Protein AF-A0A7W7KDY6-F1 (afdb_monomer)

Secondary structure (DSSP, 8-state):
---GGG-HHHHHHHHHHHHHHHHHT---HHHHHHHHHHHHSS-GGGTSS-HHHHHHHHHHHHHHHHHHHHHTT-------

Solvent-accessible surface area (backbone atoms only — not comparable to full-atom values): 4699 Å² total; per-residue (Å²): 130,86,63,78,78,76,52,62,77,38,48,58,54,43,24,54,51,42,21,52,31,56,75,68,71,66,75,46,76,66,55,42,52,52,48,44,24,65,54,61,72,38,45,54,94,77,69,60,45,49,77,65,56,44,49,55,46,49,53,50,4,50,53,51,38,50,51,57,30,53,78,68,72,44,86,82,79,80,86,127

pLDDT: mean 81.43, std 15.52, range [38.16, 95.06]

Organism: NCBI:txid1428314

Nearest PDB structures (foldseek):
  7nhn-assembly1_u  TM=3.703E-01  e=5.416E+00  Listeria monocytogenes EGD-e
  8y39-assembly1_t  TM=4.141E-01  e=7.853E+00  Staphylococcus aureus
  6o35-assembly1_B-2  TM=3.697E-01  e=8.355E+00  synthetic construct

Foldseek 3Di:
DPPPVVLVVLLVVLLCVLLVCVVVVNDDPVVLQVSQCVSQVHGVVVVSDHPVVSVVSNVSSVVVNQVVCVVVVHDDDDDD

Radius of gyration: 13.31 Å; Cα contacts (8 Å, |Δi|>4): 68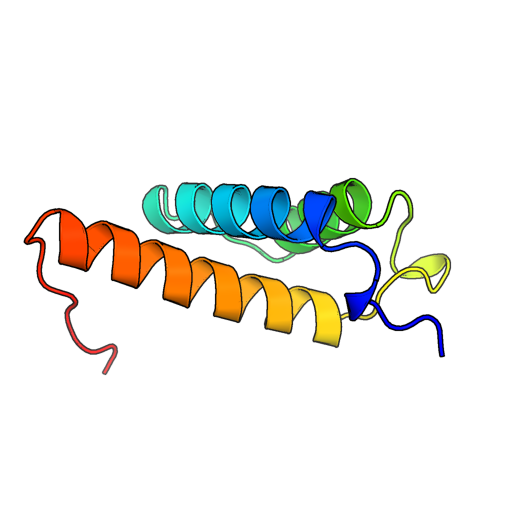; chains: 1; bounding box: 36×19×35 Å

Mean predicted aligned error: 7.47 Å

Structure (mmCIF, N/CA/C/O backbone):
data_AF-A0A7W7KDY6-F1
#
_entry.id   AF-A0A7W7KDY6-F1
#
loop_
_atom_site.group_PDB
_atom_site.id
_atom_site.type_symbol
_atom_site.label_atom_id
_atom_site.label_alt_id
_atom_site.label_comp_id
_atom_site.label_asym_id
_atom_site.label_entity_id
_atom_site.label_seq_id
_atom_site.pdbx_PDB_ins_code
_atom_site.Cartn_x
_atom_site.Cartn_y
_atom_site.Cartn_z
_atom_site.occupancy
_atom_site.B_iso_or_equiv
_atom_site.auth_seq_id
_atom_site.auth_comp_id
_atom_site.auth_asym_id
_atom_site.auth_atom_id
_atom_site.pdbx_PDB_model_num
ATOM 1 N N . MET A 1 1 ? 14.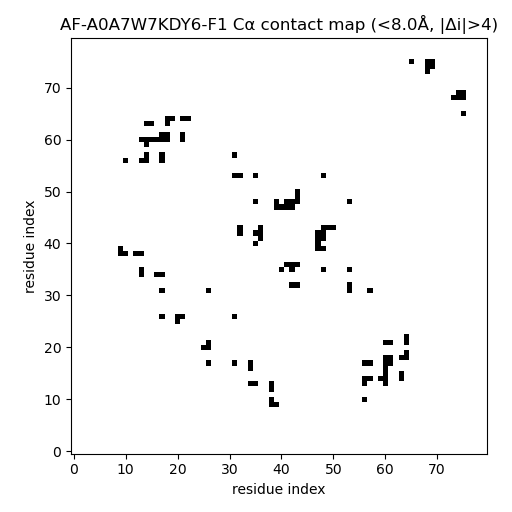351 12.699 -14.037 1.00 38.16 1 MET A N 1
ATOM 2 C CA . MET A 1 1 ? 13.262 12.429 -13.082 1.00 38.16 1 MET A CA 1
ATOM 3 C C . MET A 1 1 ? 12.055 12.072 -13.909 1.00 38.16 1 MET A C 1
ATOM 5 O O . MET A 1 1 ? 11.562 12.934 -14.620 1.00 38.16 1 MET A O 1
ATOM 9 N N . THR A 1 2 ? 11.663 10.803 -13.921 1.00 42.34 2 THR A N 1
ATOM 10 C CA . THR A 1 2 ? 10.331 10.443 -14.404 1.00 42.34 2 THR A CA 1
ATOM 11 C C . THR A 1 2 ? 9.384 10.958 -13.337 1.00 42.34 2 THR A C 1
ATOM 13 O O . THR A 1 2 ? 9.397 10.443 -12.224 1.00 42.34 2 THR A O 1
ATOM 16 N N . ASP A 1 3 ? 8.669 12.042 -13.626 1.00 50.56 3 ASP A N 1
ATOM 17 C CA . ASP A 1 3 ? 7.613 12.509 -12.739 1.00 50.56 3 ASP A CA 1
ATOM 18 C C . ASP A 1 3 ? 6.575 11.392 -12.641 1.00 50.56 3 ASP A C 1
ATOM 20 O O . ASP A 1 3 ? 5.853 11.108 -13.603 1.00 50.56 3 ASP A O 1
ATOM 24 N N . LEU A 1 4 ? 6.495 10.772 -11.461 1.00 52.81 4 LEU A N 1
ATOM 25 C CA . LEU A 1 4 ? 5.439 9.826 -11.089 1.00 52.81 4 LEU A CA 1
ATOM 26 C C . LEU A 1 4 ? 4.038 10.430 -11.361 1.00 52.81 4 LEU A C 1
ATOM 28 O O . LEU A 1 4 ? 3.068 9.714 -11.589 1.00 52.81 4 LEU A O 1
ATOM 32 N N . PHE A 1 5 ? 3.965 11.763 -11.445 1.00 53.59 5 PHE A N 1
ATOM 33 C CA . PHE A 1 5 ? 2.784 12.586 -11.692 1.00 53.59 5 PHE A CA 1
ATOM 34 C C . PHE A 1 5 ? 2.208 12.542 -13.119 1.00 53.59 5 PHE A C 1
ATOM 36 O O . PHE A 1 5 ? 1.129 13.087 -13.332 1.00 53.59 5 PHE A O 1
ATOM 43 N N . SER A 1 6 ? 2.864 11.909 -14.102 1.00 49.72 6 SER A N 1
ATOM 44 C CA . SER A 1 6 ? 2.294 11.798 -15.463 1.00 49.72 6 SER A CA 1
ATOM 45 C C . SER A 1 6 ? 1.392 10.571 -15.673 1.00 49.72 6 SER A C 1
ATOM 47 O O . SER A 1 6 ? 0.670 10.515 -16.666 1.00 49.72 6 SER A O 1
ATOM 49 N N . SER A 1 7 ? 1.378 9.602 -14.747 1.00 49.41 7 SER A N 1
ATOM 50 C CA . SER A 1 7 ? 0.565 8.374 -14.856 1.00 49.41 7 SER A CA 1
ATOM 51 C C . SER A 1 7 ? -0.708 8.447 -13.999 1.00 49.41 7 SER A C 1
ATOM 53 O O . SER A 1 7 ? -0.968 7.595 -13.154 1.00 49.41 7 SER A O 1
ATOM 55 N N . PHE A 1 8 ? -1.508 9.499 -14.183 1.00 50.91 8 PHE A N 1
ATOM 56 C CA . PHE A 1 8 ? -2.660 9.796 -13.315 1.00 50.91 8 PHE A CA 1
ATOM 57 C C . PHE A 1 8 ? -3.737 8.689 -13.308 1.00 50.91 8 PHE A C 1
ATOM 59 O O . PHE A 1 8 ? -4.391 8.471 -12.298 1.00 50.91 8 PHE A O 1
ATOM 66 N N . ALA A 1 9 ? -3.870 7.915 -14.392 1.00 50.75 9 ALA A N 1
ATOM 67 C CA . ALA A 1 9 ? -4.882 6.857 -14.488 1.00 50.75 9 ALA A CA 1
ATOM 68 C C . ALA A 1 9 ? -4.593 5.623 -13.606 1.00 50.75 9 ALA A C 1
ATOM 70 O O . ALA A 1 9 ? -5.520 4.937 -13.180 1.00 50.75 9 ALA A O 1
ATOM 71 N N . ALA A 1 10 ? -3.318 5.318 -13.338 1.00 55.75 10 ALA A N 1
ATOM 72 C CA . ALA A 1 10 ? -2.943 4.173 -12.506 1.00 55.75 10 ALA A CA 1
ATOM 73 C C . ALA A 1 10 ? -2.947 4.521 -11.007 1.00 55.75 10 ALA A C 1
ATOM 75 O O . ALA A 1 10 ? -3.165 3.643 -10.174 1.00 55.75 10 ALA A O 1
ATOM 76 N N . VAL A 1 11 ? -2.742 5.799 -10.674 1.00 57.66 11 VAL A N 1
ATOM 77 C CA . VAL A 1 11 ? -2.702 6.303 -9.295 1.00 57.66 11 VAL A CA 1
ATOM 78 C C . VAL A 1 11 ? -4.093 6.294 -8.659 1.00 57.66 11 VAL A C 1
ATOM 80 O O . VAL A 1 11 ? -4.212 5.762 -7.561 1.00 57.66 11 VAL A O 1
ATOM 83 N N . ASP A 1 12 ? -5.142 6.726 -9.374 1.00 64.31 12 ASP A N 1
ATOM 84 C CA . ASP A 1 12 ? -6.531 6.625 -8.882 1.00 64.31 12 ASP A CA 1
ATOM 85 C C . ASP A 1 12 ? -6.892 5.166 -8.534 1.00 64.31 12 ASP A C 1
ATOM 87 O O . ASP A 1 12 ? -7.465 4.879 -7.488 1.00 64.31 12 ASP A O 1
ATOM 91 N N . THR A 1 13 ? -6.444 4.208 -9.358 1.00 78.75 13 THR A N 1
ATOM 92 C CA . THR A 1 13 ? -6.655 2.774 -9.085 1.00 78.75 13 THR A CA 1
ATOM 93 C C . THR A 1 13 ? -5.844 2.297 -7.872 1.00 78.75 13 THR A C 1
ATOM 95 O O . THR A 1 13 ? -6.307 1.452 -7.109 1.00 78.75 13 THR A O 1
ATOM 98 N N . GLY A 1 14 ? -4.624 2.810 -7.687 1.00 87.62 14 GLY A N 1
ATOM 99 C CA . GLY A 1 14 ? -3.777 2.484 -6.540 1.00 87.62 14 GLY A CA 1
ATOM 100 C C . GLY A 1 14 ? -4.346 3.008 -5.222 1.00 87.62 14 GLY A C 1
ATOM 101 O O . GLY A 1 14 ? -4.366 2.274 -4.238 1.00 87.62 14 GLY A O 1
ATOM 102 N N . GLU A 1 15 ? -4.847 4.241 -5.207 1.00 91.12 15 GLU A N 1
ATOM 103 C CA . GLU A 1 15 ? -5.490 4.850 -4.038 1.00 91.12 15 GLU A CA 1
ATOM 104 C C . GLU A 1 15 ? -6.744 4.091 -3.621 1.00 91.12 15 GLU A C 1
ATOM 106 O O . GLU A 1 15 ? -6.881 3.757 -2.445 1.00 91.12 15 GLU A O 1
ATOM 111 N N . ASP A 1 16 ? -7.609 3.750 -4.580 1.00 90.19 16 ASP A N 1
ATOM 112 C CA . ASP A 1 16 ? -8.812 2.954 -4.336 1.00 90.19 16 ASP A CA 1
ATOM 113 C C . ASP A 1 16 ? -8.462 1.581 -3.738 1.00 90.19 16 ASP A C 1
ATOM 115 O O . ASP A 1 16 ? -9.099 1.120 -2.785 1.00 90.19 16 ASP A O 1
ATOM 119 N N . MET A 1 17 ? -7.418 0.929 -4.269 1.00 92.38 17 MET A N 1
ATOM 120 C CA . MET A 1 17 ? -6.920 -0.344 -3.744 1.00 92.38 17 MET A CA 1
ATOM 121 C C . MET A 1 17 ? -6.425 -0.200 -2.303 1.00 92.38 17 MET A C 1
ATOM 123 O O . MET A 1 17 ? -6.816 -0.987 -1.444 1.00 92.38 17 MET A O 1
ATOM 127 N N . ILE A 1 18 ? -5.604 0.810 -2.010 1.00 94.56 18 ILE A N 1
ATOM 128 C CA . ILE A 1 18 ? -5.122 1.042 -0.646 1.00 94.56 18 ILE A CA 1
ATOM 129 C C . ILE A 1 18 ? -6.277 1.388 0.295 1.00 94.56 18 ILE A C 1
ATOM 131 O O . ILE A 1 18 ? -6.344 0.835 1.388 1.00 94.56 18 ILE A O 1
ATOM 135 N N . ALA A 1 19 ? -7.218 2.238 -0.113 1.00 93.12 19 ALA A N 1
ATOM 136 C CA . ALA A 1 19 ? -8.372 2.602 0.702 1.00 93.12 19 ALA A CA 1
ATOM 137 C C . ALA A 1 19 ? -9.235 1.379 1.065 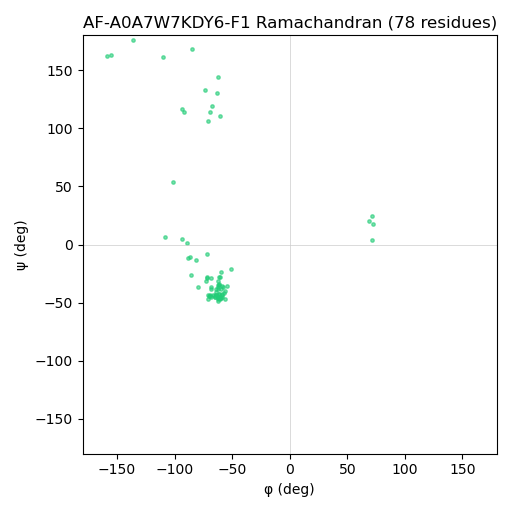1.00 93.12 19 ALA A C 1
ATOM 139 O O . ALA A 1 19 ? -9.719 1.271 2.198 1.00 93.12 19 ALA A O 1
ATOM 140 N N . ALA A 1 20 ? -9.406 0.436 0.132 1.00 92.06 20 ALA A N 1
ATOM 141 C CA . ALA A 1 20 ? -10.107 -0.821 0.380 1.00 92.06 20 ALA A CA 1
ATOM 142 C C . ALA A 1 20 ? -9.371 -1.706 1.401 1.00 92.06 20 ALA A C 1
ATOM 144 O O . ALA A 1 20 ? -9.992 -2.239 2.321 1.00 92.06 20 ALA A O 1
ATOM 145 N N . GLU A 1 21 ? -8.050 -1.816 1.286 1.00 95.06 21 GLU A N 1
ATOM 146 C CA . GLU A 1 21 ? -7.222 -2.625 2.188 1.00 95.06 21 GLU A CA 1
ATOM 147 C C . GLU A 1 21 ? -7.080 -1.975 3.579 1.00 95.06 21 GLU A C 1
ATOM 149 O O . GLU A 1 21 ? -7.058 -2.669 4.596 1.00 95.06 21 GLU A O 1
ATOM 154 N N . ILE A 1 22 ? -7.095 -0.637 3.666 1.00 93.88 22 ILE A N 1
ATOM 155 C CA . ILE A 1 22 ? -7.226 0.098 4.938 1.00 93.88 22 ILE A CA 1
ATOM 156 C C . ILE A 1 22 ? -8.552 -0.264 5.607 1.00 93.88 22 ILE A C 1
ATOM 158 O O . ILE A 1 22 ? -8.577 -0.586 6.795 1.00 93.88 22 ILE A O 1
ATOM 162 N N . ALA A 1 23 ? -9.656 -0.254 4.853 1.00 91.31 23 ALA A N 1
ATOM 163 C CA . ALA A 1 23 ? -10.967 -0.621 5.381 1.00 91.31 23 ALA A CA 1
ATOM 164 C C . ALA A 1 23 ? -11.023 -2.081 5.867 1.00 91.31 23 ALA A C 1
ATOM 166 O O . ALA A 1 23 ? -11.748 -2.378 6.818 1.00 91.31 23 ALA A O 1
ATOM 167 N N . ALA A 1 24 ? -10.259 -2.974 5.231 1.00 92.94 24 ALA A N 1
ATOM 168 C CA . ALA A 1 24 ? -10.126 -4.376 5.616 1.00 92.94 24 ALA A CA 1
ATOM 169 C C . ALA A 1 24 ? -9.128 -4.612 6.769 1.00 92.94 24 ALA A C 1
ATOM 171 O O . ALA A 1 24 ? -9.140 -5.688 7.367 1.00 92.94 24 ALA A O 1
ATOM 172 N N . GLY A 1 25 ? -8.294 -3.623 7.115 1.00 93.06 25 GLY A N 1
ATOM 173 C CA . GLY A 1 25 ? -7.263 -3.744 8.151 1.00 93.06 25 GLY A CA 1
ATOM 174 C C . GLY A 1 25 ? -6.079 -4.626 7.741 1.00 93.06 25 GLY A C 1
ATOM 175 O O . GLY A 1 25 ? -5.413 -5.198 8.602 1.00 93.06 25 GLY A O 1
ATOM 176 N N . THR A 1 26 ? -5.832 -4.763 6.439 1.00 93.75 26 THR A N 1
ATOM 177 C CA . THR A 1 26 ? -4.875 -5.712 5.840 1.00 93.75 26 THR A CA 1
ATOM 178 C C . THR A 1 26 ? -3.627 -5.040 5.269 1.00 93.75 26 THR A C 1
ATOM 180 O O . THR A 1 26 ? -2.792 -5.706 4.660 1.00 93.75 26 THR A O 1
ATOM 183 N N . VAL A 1 27 ? -3.463 -3.728 5.472 1.00 94.00 27 VAL A N 1
ATOM 184 C CA . VAL A 1 27 ? -2.303 -2.994 4.956 1.00 94.00 27 VAL A CA 1
ATOM 185 C C . VAL A 1 27 ? -1.020 -3.429 5.649 1.00 94.00 27 VAL A C 1
ATOM 187 O O . VAL A 1 27 ? -0.833 -3.226 6.848 1.00 94.00 27 VAL A O 1
ATOM 190 N N . ASP A 1 28 ? -0.090 -3.947 4.854 1.00 95.06 28 ASP A N 1
ATOM 191 C CA . ASP A 1 28 ? 1.280 -4.204 5.263 1.00 95.06 28 ASP A CA 1
ATOM 192 C C . ASP A 1 28 ? 2.286 -3.761 4.186 1.00 95.06 28 ASP A C 1
ATOM 194 O O . ASP A 1 28 ? 1.942 -3.309 3.088 1.00 95.06 28 ASP A O 1
ATOM 198 N N . ARG A 1 29 ? 3.578 -3.883 4.507 1.00 93.56 29 ARG A N 1
ATOM 199 C CA . ARG A 1 29 ? 4.664 -3.489 3.601 1.00 93.56 29 ARG A CA 1
ATOM 200 C C . ARG A 1 29 ? 4.667 -4.287 2.294 1.00 93.56 29 ARG A C 1
ATOM 202 O O . ARG A 1 29 ? 5.077 -3.750 1.266 1.00 93.56 29 ARG A O 1
ATOM 209 N N . LYS A 1 30 ? 4.272 -5.559 2.332 1.00 94.81 30 LYS A N 1
ATOM 210 C CA . LYS A 1 30 ? 4.291 -6.438 1.162 1.00 94.81 30 LYS A CA 1
ATOM 211 C C . LYS A 1 30 ? 3.198 -6.017 0.185 1.00 94.81 30 LYS A C 1
ATOM 213 O O . LYS A 1 30 ? 3.500 -5.821 -0.989 1.00 94.81 30 LYS A O 1
ATOM 218 N N . LEU A 1 31 ? 1.989 -5.783 0.686 1.00 95.00 31 LEU A N 1
ATOM 219 C CA . LEU A 1 31 ? 0.874 -5.256 -0.089 1.00 95.00 31 LEU A CA 1
ATOM 220 C C . LEU A 1 31 ? 1.239 -3.919 -0.751 1.00 95.00 31 LEU A C 1
ATOM 222 O O . LEU A 1 31 ? 1.030 -3.759 -1.950 1.00 95.00 31 LEU A O 1
ATOM 226 N N . LEU A 1 32 ? 1.843 -2.981 -0.011 1.00 93.56 32 LEU A N 1
ATOM 227 C CA . LEU A 1 32 ? 2.257 -1.687 -0.574 1.00 93.56 32 LEU A CA 1
ATOM 228 C C . LEU A 1 32 ? 3.210 -1.848 -1.767 1.00 93.56 32 LEU A C 1
ATOM 230 O O . LEU A 1 32 ? 3.052 -1.178 -2.786 1.00 93.56 32 LEU A O 1
ATOM 234 N N . ASN A 1 33 ? 4.168 -2.771 -1.673 1.00 92.56 33 ASN A N 1
ATOM 235 C CA . ASN A 1 33 ? 5.089 -3.063 -2.772 1.00 92.56 33 ASN A CA 1
ATOM 236 C C . ASN A 1 33 ? 4.386 -3.723 -3.965 1.00 92.56 33 ASN A C 1
ATOM 238 O O . ASN A 1 33 ? 4.727 -3.434 -5.113 1.00 92.56 33 ASN A O 1
ATOM 242 N N . GLU A 1 34 ? 3.427 -4.614 -3.710 1.00 93.06 34 GLU A N 1
ATOM 243 C CA . GLU A 1 34 ? 2.635 -5.272 -4.752 1.00 93.06 34 GLU A CA 1
ATOM 244 C C . GLU A 1 34 ? 1.769 -4.262 -5.511 1.00 93.06 34 GLU A C 1
ATOM 246 O O . GLU A 1 34 ? 1.775 -4.253 -6.744 1.00 93.06 34 GLU A O 1
ATOM 251 N N . VAL A 1 35 ? 1.092 -3.362 -4.792 1.00 92.69 35 VAL A N 1
ATOM 252 C CA . VAL A 1 35 ? 0.292 -2.287 -5.390 1.00 92.69 35 VAL A CA 1
ATOM 253 C C . VAL A 1 35 ? 1.184 -1.350 -6.202 1.00 92.69 35 VAL A C 1
ATOM 255 O O . VAL A 1 35 ? 0.883 -1.101 -7.367 1.00 92.69 35 VAL A O 1
ATOM 258 N N . MET A 1 36 ? 2.323 -0.909 -5.661 1.00 91.19 36 MET A N 1
ATOM 259 C CA . MET A 1 36 ? 3.260 -0.057 -6.405 1.00 91.19 36 MET A CA 1
ATOM 260 C C . MET A 1 36 ? 3.817 -0.742 -7.649 1.00 91.19 36 MET A C 1
ATOM 262 O O . MET A 1 36 ? 3.853 -0.146 -8.721 1.00 91.19 36 MET A O 1
ATOM 266 N N . THR A 1 37 ? 4.188 -2.018 -7.552 1.00 91.00 37 THR A N 1
ATOM 267 C CA . THR A 1 37 ? 4.671 -2.781 -8.711 1.00 91.00 37 THR A CA 1
ATOM 268 C C . THR A 1 37 ? 3.592 -2.909 -9.782 1.00 91.00 37 THR A C 1
ATOM 270 O O . THR A 1 37 ? 3.890 -2.826 -10.972 1.00 91.00 37 THR A O 1
ATOM 273 N N . ARG A 1 38 ? 2.328 -3.064 -9.376 1.00 89.75 38 ARG A N 1
ATOM 274 C CA . ARG A 1 38 ? 1.185 -3.115 -10.290 1.00 89.75 38 ARG A CA 1
ATOM 275 C C . ARG A 1 38 ? 0.908 -1.765 -10.955 1.00 89.75 38 ARG A C 1
ATOM 277 O O . ARG A 1 38 ? 0.658 -1.740 -12.155 1.00 89.75 38 ARG A O 1
ATOM 284 N N . VAL A 1 39 ? 0.959 -0.669 -10.199 1.00 88.00 39 VAL A N 1
ATOM 285 C CA . VAL A 1 39 ? 0.700 0.701 -10.681 1.00 88.00 39 VAL A CA 1
ATOM 286 C C . VAL A 1 39 ? 1.825 1.189 -11.597 1.00 88.00 39 VAL A C 1
ATOM 288 O O . VAL A 1 39 ? 1.563 1.746 -12.661 1.00 88.00 39 VAL A O 1
ATOM 291 N N . CYS A 1 40 ? 3.079 0.946 -11.216 1.00 84.19 40 CYS A N 1
ATOM 292 C CA . CYS A 1 40 ? 4.263 1.380 -11.957 1.00 84.19 40 CYS A CA 1
ATOM 293 C C . CYS A 1 40 ? 4.700 0.385 -13.047 1.00 84.19 40 CYS A C 1
ATOM 295 O O . CYS A 1 40 ? 5.573 0.705 -13.851 1.00 84.19 40 CYS A O 1
ATOM 297 N N . GLY A 1 41 ? 4.134 -0.827 -13.069 1.00 85.44 41 GLY A N 1
ATOM 298 C CA . GLY A 1 41 ? 4.462 -1.891 -14.027 1.00 85.44 41 GLY A CA 1
ATOM 299 C C . GLY A 1 41 ? 5.833 -2.551 -13.821 1.00 85.44 41 GLY A C 1
ATOM 300 O O . GLY A 1 41 ? 6.234 -3.389 -14.626 1.00 85.44 41 GLY A O 1
ATOM 301 N N . ALA A 1 42 ? 6.561 -2.173 -12.770 1.00 84.75 42 ALA A N 1
ATOM 302 C CA . ALA A 1 42 ? 7.907 -2.638 -12.457 1.00 84.75 42 ALA A CA 1
ATOM 303 C C . ALA A 1 42 ? 8.218 -2.425 -10.965 1.00 84.75 42 ALA A C 1
ATOM 305 O O . ALA A 1 42 ? 7.523 -1.675 -10.279 1.00 84.75 42 ALA A O 1
ATOM 306 N N . SER A 1 43 ? 9.237 -3.107 -10.440 1.00 86.25 43 SER A N 1
ATOM 307 C CA . SER A 1 43 ? 9.570 -3.078 -9.010 1.00 86.25 43 SER A CA 1
ATOM 308 C C . SER A 1 43 ? 10.466 -1.894 -8.626 1.00 86.25 43 SER A C 1
ATOM 310 O O . SER A 1 43 ? 11.110 -1.260 -9.464 1.00 86.25 43 SER A O 1
ATOM 312 N N . ASP A 1 44 ? 10.607 -1.659 -7.326 1.00 84.50 44 ASP A N 1
ATOM 313 C CA . ASP A 1 44 ? 11.585 -0.721 -6.768 1.00 84.50 44 ASP A CA 1
ATOM 314 C C . ASP A 1 44 ? 13.028 -1.089 -7.141 1.00 84.50 44 ASP A C 1
ATOM 316 O O . ASP A 1 44 ? 13.834 -0.216 -7.453 1.00 84.50 44 ASP A O 1
ATOM 320 N N . ALA A 1 45 ? 13.342 -2.387 -7.211 1.00 89.12 45 ALA A N 1
ATOM 321 C CA . ALA A 1 45 ? 14.665 -2.876 -7.605 1.00 89.12 45 ALA A CA 1
ATOM 322 C C . ALA A 1 45 ? 15.102 -2.441 -9.020 1.00 89.12 45 ALA A C 1
ATOM 324 O O . ALA A 1 45 ? 16.298 -2.376 -9.299 1.00 89.12 45 ALA A O 1
ATOM 325 N N . THR A 1 46 ? 14.157 -2.122 -9.914 1.00 87.81 46 THR A N 1
ATOM 326 C CA . THR A 1 46 ? 14.452 -1.596 -11.259 1.00 87.81 46 THR A CA 1
ATOM 327 C C . THR A 1 46 ? 14.450 -0.066 -11.302 1.00 87.81 46 THR A C 1
ATOM 329 O O . THR A 1 46 ? 14.566 0.514 -12.379 1.00 87.81 46 THR A O 1
ATOM 332 N N . GLY A 1 47 ? 14.286 0.597 -10.152 1.00 86.38 47 GLY A N 1
ATOM 333 C CA . GLY A 1 47 ? 14.190 2.051 -10.032 1.00 86.38 47 GLY A CA 1
ATOM 334 C C . GLY A 1 47 ? 12.876 2.635 -10.551 1.00 86.38 47 GLY A C 1
ATOM 335 O O . GLY A 1 47 ? 12.823 3.829 -10.832 1.00 86.38 47 GLY A O 1
ATOM 336 N N . ALA A 1 48 ? 11.832 1.811 -10.714 1.00 83.69 48 ALA A N 1
ATOM 337 C CA . ALA A 1 48 ? 10.539 2.266 -11.233 1.00 83.69 48 ALA A CA 1
ATOM 338 C C . ALA A 1 48 ? 9.763 3.123 -10.222 1.00 83.69 48 ALA A C 1
ATOM 340 O O . ALA A 1 48 ? 8.974 3.977 -10.614 1.00 83.69 48 ALA A O 1
ATOM 341 N N . TRP A 1 49 ? 10.006 2.889 -8.935 1.00 88.94 49 TRP A N 1
ATOM 342 C CA . TRP A 1 49 ? 9.492 3.656 -7.808 1.00 88.94 49 TRP A CA 1
ATOM 343 C C . TRP A 1 49 ? 10.433 3.488 -6.613 1.00 88.94 49 TRP A C 1
ATOM 345 O O . TRP A 1 49 ? 11.275 2.590 -6.574 1.00 88.94 49 TRP A O 1
ATOM 355 N N . THR A 1 50 ? 10.307 4.370 -5.636 1.00 89.81 50 THR A N 1
ATOM 356 C CA . THR A 1 50 ? 11.082 4.372 -4.400 1.00 89.81 50 THR A CA 1
ATOM 357 C C . THR A 1 50 ? 10.210 3.990 -3.212 1.00 89.81 50 THR A C 1
ATOM 359 O O . THR A 1 50 ? 8.989 4.128 -3.230 1.00 89.81 50 THR A O 1
ATOM 362 N N . GLN A 1 51 ? 10.831 3.575 -2.106 1.00 89.00 51 GLN A N 1
ATOM 363 C CA . GLN A 1 51 ? 10.089 3.348 -0.865 1.00 89.00 51 GLN A CA 1
ATOM 364 C C . GLN A 1 51 ? 9.272 4.580 -0.441 1.00 89.00 51 GLN A C 1
ATOM 366 O O . GLN A 1 51 ? 8.166 4.415 0.065 1.00 89.00 51 GLN A O 1
ATOM 371 N N . ARG A 1 52 ? 9.775 5.797 -0.672 1.00 91.88 52 ARG A N 1
ATOM 372 C CA . ARG A 1 52 ? 9.033 7.026 -0.378 1.00 91.88 52 ARG A CA 1
ATOM 373 C C . ARG A 1 52 ? 7.727 7.092 -1.171 1.00 91.88 52 ARG A 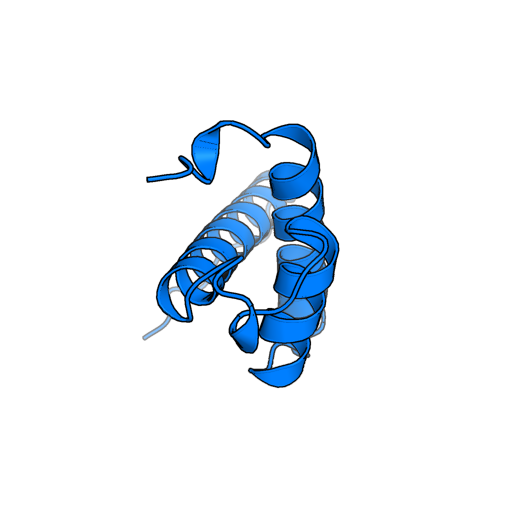C 1
ATOM 375 O O . ARG A 1 52 ? 6.684 7.301 -0.566 1.00 91.88 52 ARG A O 1
ATOM 382 N N . ASP A 1 53 ? 7.773 6.799 -2.466 1.00 89.50 53 ASP A N 1
ATOM 383 C CA . ASP A 1 53 ? 6.596 6.807 -3.346 1.00 89.50 53 ASP A CA 1
ATOM 384 C C . ASP A 1 53 ? 5.511 5.839 -2.840 1.00 89.50 53 ASP A C 1
ATOM 386 O O . ASP A 1 53 ? 4.321 6.139 -2.879 1.00 89.50 53 ASP A O 1
ATOM 390 N N . SER A 1 54 ? 5.919 4.691 -2.283 1.00 89.88 54 SER A N 1
ATOM 391 C CA . SER A 1 54 ? 4.978 3.730 -1.691 1.00 89.88 54 SER A CA 1
ATOM 392 C C . SER A 1 54 ? 4.295 4.231 -0.411 1.00 89.88 54 SER A C 1
ATOM 394 O O . SER A 1 54 ? 3.170 3.828 -0.127 1.00 89.88 54 SER A O 1
ATOM 396 N N . PHE A 1 55 ? 4.948 5.111 0.356 1.00 92.06 55 PHE A N 1
ATOM 397 C CA . PHE A 1 55 ? 4.332 5.770 1.511 1.00 92.06 55 PHE A CA 1
ATOM 398 C C . PHE A 1 55 ? 3.440 6.939 1.086 1.00 92.06 55 PHE A C 1
ATOM 400 O O . PHE A 1 55 ? 2.371 7.109 1.658 1.00 92.06 55 PHE A O 1
ATOM 407 N N . GLU A 1 56 ? 3.815 7.684 0.047 1.00 91.88 56 GLU A N 1
ATOM 408 C CA . GLU A 1 56 ? 2.959 8.739 -0.511 1.00 91.88 56 GLU A CA 1
ATOM 409 C C . GLU A 1 56 ? 1.646 8.150 -1.064 1.00 91.88 56 GLU A C 1
ATOM 411 O O . GLU A 1 56 ? 0.571 8.710 -0.847 1.00 91.88 56 GLU A O 1
ATOM 416 N N . LEU A 1 57 ? 1.689 6.966 -1.692 1.00 90.44 57 LEU A N 1
ATOM 417 C CA . LEU A 1 57 ? 0.471 6.245 -2.084 1.00 90.44 57 LEU A CA 1
ATOM 418 C C . LEU A 1 57 ? -0.370 5.807 -0.871 1.00 90.44 57 LEU A C 1
ATOM 420 O O . LEU A 1 57 ? -1.599 5.871 -0.922 1.00 90.44 57 LEU A O 1
ATOM 424 N N . LEU A 1 58 ? 0.273 5.377 0.222 1.00 94.25 58 LEU A N 1
ATOM 425 C CA . LEU A 1 58 ? -0.421 5.028 1.465 1.00 94.25 58 LEU A CA 1
ATOM 426 C C . LEU A 1 58 ? -1.174 6.231 2.049 1.00 94.25 58 LEU A C 1
ATOM 428 O O . LEU A 1 58 ? -2.337 6.097 2.427 1.00 94.25 58 LEU A O 1
ATOM 432 N N . GLU A 1 59 ? -0.524 7.392 2.110 1.00 93.12 59 GLU A N 1
ATOM 433 C CA . GLU A 1 59 ? -1.121 8.635 2.611 1.00 93.12 59 GLU A CA 1
ATOM 434 C C . GLU A 1 59 ? -2.347 9.034 1.781 1.00 93.12 59 GLU A C 1
ATOM 436 O O . GLU A 1 59 ? -3.415 9.284 2.340 1.00 93.12 59 GLU A O 1
ATOM 441 N N . ARG A 1 60 ? -2.242 8.984 0.449 1.00 90.88 60 ARG A N 1
ATOM 442 C CA . ARG A 1 60 ? -3.365 9.288 -0.454 1.00 90.88 60 ARG A CA 1
ATOM 443 C C . ARG A 1 60 ? -4.516 8.291 -0.308 1.00 90.88 60 ARG A C 1
ATOM 445 O O . ARG A 1 60 ? -5.675 8.692 -0.238 1.00 90.88 60 ARG A O 1
ATOM 452 N N . GLY A 1 61 ? -4.216 6.999 -0.172 1.00 92.50 61 GLY A N 1
ATOM 453 C CA . GLY A 1 61 ? -5.230 5.980 0.116 1.00 92.50 61 GLY A CA 1
ATOM 454 C C . GLY A 1 61 ? -5.937 6.199 1.462 1.00 92.50 61 GLY A C 1
ATOM 455 O O . GLY A 1 61 ? -7.142 5.963 1.574 1.00 92.50 61 GLY A O 1
ATOM 456 N N . LEU A 1 62 ? -5.226 6.701 2.478 1.00 93.00 62 LEU A N 1
ATOM 457 C CA . LEU A 1 62 ? -5.810 7.065 3.772 1.00 93.00 62 LEU A CA 1
ATOM 458 C C . LEU A 1 62 ? -6.736 8.284 3.656 1.00 93.00 62 LEU A C 1
ATOM 460 O O . LEU A 1 62 ? -7.850 8.259 4.185 1.00 93.00 62 LEU A O 1
ATOM 464 N N . GLU A 1 63 ? -6.310 9.325 2.940 1.00 91.25 63 GLU A N 1
ATOM 465 C CA . GLU A 1 63 ? -7.144 10.495 2.641 1.00 91.25 63 GLU A CA 1
ATOM 466 C C . GLU A 1 63 ? -8.415 10.092 1.884 1.00 91.25 63 GLU A C 1
ATOM 468 O O . GLU A 1 63 ? -9.519 10.482 2.275 1.00 91.25 63 GLU A O 1
ATOM 473 N N . HIS A 1 64 ? -8.281 9.236 0.868 1.00 89.19 64 HIS A N 1
ATOM 474 C CA . HIS A 1 64 ? -9.405 8.706 0.104 1.00 89.19 64 HIS A CA 1
ATOM 475 C C . HIS A 1 64 ? -10.369 7.896 0.985 1.00 89.19 64 HIS A C 1
ATOM 477 O O . HIS A 1 64 ? -11.588 8.087 0.937 1.00 89.19 64 HIS A O 1
ATOM 483 N N . PHE A 1 65 ? -9.847 7.011 1.839 1.00 89.50 65 PHE A N 1
ATOM 484 C CA . PHE A 1 65 ? -10.658 6.246 2.787 1.00 89.50 65 PHE A CA 1
ATOM 485 C C . PHE A 1 65 ? -11.449 7.160 3.736 1.00 89.50 65 PHE A C 1
ATOM 487 O O . PHE A 1 65 ? -12.644 6.933 3.973 1.00 89.50 65 PHE A O 1
ATOM 494 N N . HIS A 1 66 ? -10.807 8.208 4.258 1.00 89.38 66 HIS A N 1
ATOM 495 C CA . HIS A 1 66 ? -11.449 9.196 5.122 1.00 89.38 66 HIS A CA 1
ATOM 496 C C . HIS A 1 66 ? -12.532 9.989 4.391 1.00 89.38 66 HIS A C 1
ATOM 498 O O . HIS A 1 66 ? -13.637 10.120 4.924 1.00 89.38 66 HIS A O 1
ATOM 504 N N . ASP A 1 67 ? -12.274 10.453 3.167 1.00 87.19 67 ASP A N 1
ATOM 505 C CA . ASP A 1 67 ? -13.280 11.139 2.352 1.00 87.19 67 ASP A CA 1
ATOM 506 C C . ASP A 1 67 ? -14.479 10.218 2.060 1.00 87.19 67 ASP A C 1
ATOM 508 O O . ASP A 1 67 ? -15.640 10.590 2.252 1.00 87.19 67 ASP A O 1
ATOM 512 N N . GLY A 1 68 ? -14.216 8.950 1.734 1.00 83.44 68 GLY A N 1
ATOM 513 C CA . GLY A 1 68 ? -15.244 7.927 1.566 1.00 83.44 68 GLY A CA 1
ATOM 514 C C . GLY A 1 68 ? -16.063 7.653 2.837 1.00 83.44 68 GLY A C 1
ATOM 515 O O . GLY A 1 68 ? -17.262 7.371 2.747 1.00 83.44 68 GLY A O 1
ATOM 516 N N . ARG A 1 69 ? -15.468 7.717 4.036 1.00 78.75 69 ARG A N 1
ATOM 517 C CA . ARG A 1 69 ? -16.203 7.652 5.321 1.00 78.75 69 ARG A CA 1
ATOM 518 C C . ARG A 1 69 ? -17.045 8.9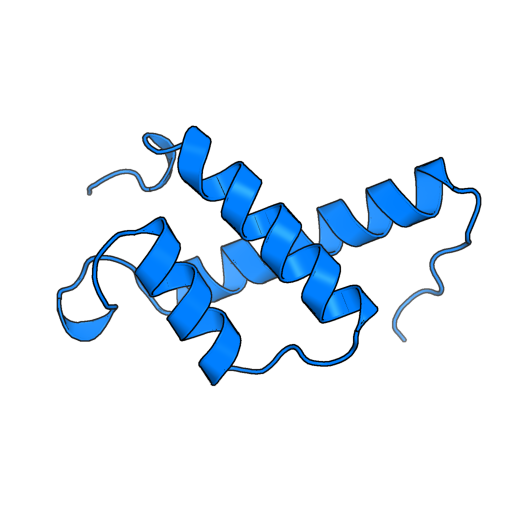02 5.553 1.00 78.75 69 ARG A C 1
ATOM 520 O O . ARG A 1 69 ? -18.213 8.771 5.918 1.00 78.75 69 ARG A O 1
ATOM 527 N N . ASN A 1 70 ? -16.483 10.078 5.289 1.00 78.88 70 ASN A N 1
ATOM 528 C CA . ASN A 1 70 ? -17.147 11.363 5.479 1.00 78.88 70 ASN A CA 1
ATOM 529 C C . ASN A 1 70 ? -18.395 11.486 4.587 1.00 78.88 70 ASN A C 1
ATOM 531 O O . ASN A 1 70 ? -19.478 11.806 5.072 1.00 78.88 70 ASN A O 1
ATOM 535 N 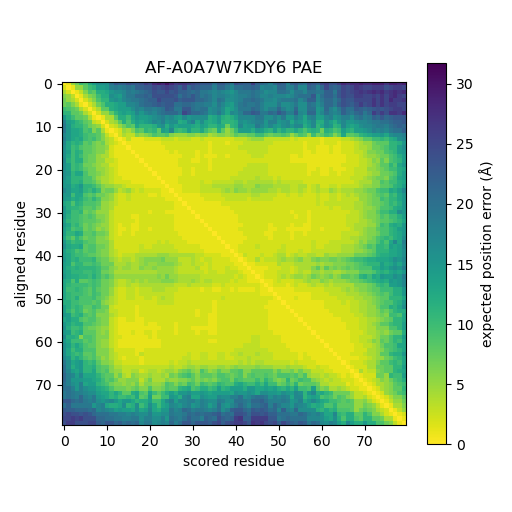N . ARG A 1 71 ? -18.296 11.087 3.309 1.00 79.19 71 ARG A N 1
ATOM 536 C CA . ARG A 1 71 ? -19.442 11.010 2.377 1.00 79.19 71 ARG A CA 1
ATOM 537 C C . ARG A 1 71 ? -20.539 10.041 2.829 1.00 79.19 71 ARG A C 1
ATOM 539 O O . ARG A 1 71 ? -21.702 10.234 2.489 1.00 79.19 71 ARG A O 1
ATOM 546 N N . ARG A 1 72 ? -20.183 9.004 3.594 1.00 78.44 72 ARG A N 1
ATOM 547 C CA . ARG A 1 72 ? -21.121 8.029 4.177 1.00 78.44 72 ARG A CA 1
ATOM 548 C C . ARG A 1 72 ? -21.643 8.443 5.560 1.00 78.44 72 ARG A C 1
ATOM 550 O O . ARG A 1 72 ? -22.407 7.689 6.154 1.00 78.44 72 ARG A O 1
ATOM 557 N N . GLY A 1 73 ? -21.240 9.608 6.078 1.00 76.50 73 GLY A N 1
ATOM 558 C CA . GLY A 1 73 ? -21.623 10.088 7.407 1.00 76.50 73 GLY A CA 1
ATOM 559 C C . GLY A 1 73 ? -21.022 9.278 8.561 1.00 76.50 73 GLY A C 1
ATOM 560 O O . GLY A 1 73 ? -21.554 9.311 9.668 1.00 76.50 73 GLY A O 1
ATOM 561 N N . ILE A 1 74 ? -19.942 8.528 8.318 1.00 72.19 74 ILE A N 1
ATOM 562 C CA . ILE A 1 74 ? -19.272 7.730 9.348 1.00 72.19 74 ILE A CA 1
ATOM 563 C C . ILE A 1 74 ? -18.131 8.575 9.936 1.00 72.19 74 ILE A C 1
ATOM 565 O O . ILE A 1 74 ? -17.189 8.883 9.202 1.00 72.19 74 ILE A O 1
ATOM 569 N N . PRO A 1 75 ? -18.158 8.931 11.233 1.00 66.94 75 PRO A N 1
ATOM 570 C CA . PRO A 1 75 ? -17.127 9.774 11.828 1.00 66.94 75 PRO A CA 1
ATOM 571 C C . PRO A 1 75 ? -15.740 9.114 11.767 1.00 66.94 75 PRO A 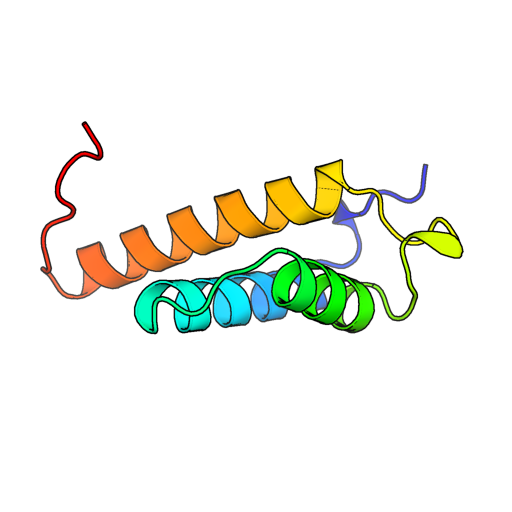C 1
ATOM 573 O O . PRO A 1 75 ? -15.600 7.885 11.877 1.00 66.94 75 PRO A O 1
ATOM 576 N N . ILE A 1 76 ? -14.729 9.959 11.554 1.00 67.25 76 ILE A N 1
ATOM 577 C CA . ILE A 1 76 ? -13.304 9.649 11.682 1.00 67.25 76 ILE A CA 1
ATOM 578 C C . ILE A 1 76 ? -12.878 9.989 13.111 1.00 67.25 76 ILE A C 1
ATOM 580 O O . ILE A 1 76 ? -12.936 11.144 13.527 1.00 67.25 76 ILE A O 1
ATOM 584 N N . GLU A 1 77 ? -12.508 8.966 13.874 1.00 69.62 77 GLU A N 1
ATOM 585 C CA . GLU A 1 77 ? -11.911 9.136 15.199 1.00 69.62 77 GLU A CA 1
ATOM 586 C C . GLU A 1 77 ? -10.468 9.642 15.001 1.00 69.62 77 GLU A C 1
ATOM 588 O O . GLU A 1 77 ? -9.755 9.089 14.155 1.00 69.62 77 GLU A O 1
ATOM 593 N N . PRO A 1 78 ? -10.016 10.683 15.722 1.00 57.69 78 PRO A N 1
ATOM 594 C CA . PRO A 1 78 ? -8.632 11.129 15.639 1.00 57.69 78 PRO A CA 1
ATOM 595 C C . PRO A 1 78 ? -7.702 10.018 16.138 1.00 57.69 78 PRO A C 1
ATOM 597 O O . PRO A 1 78 ? -7.911 9.453 17.211 1.00 57.69 78 PRO A O 1
A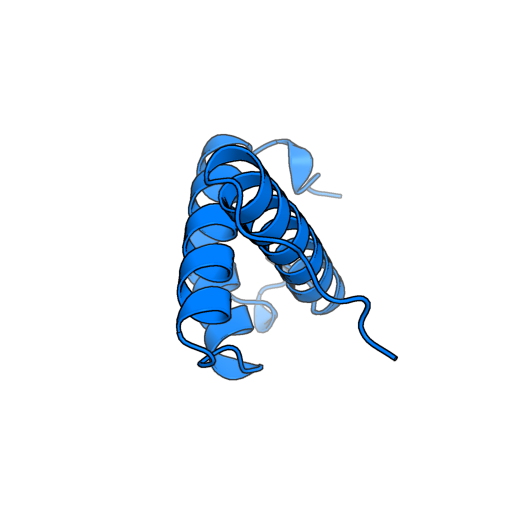TOM 600 N N . ILE A 1 79 ? -6.674 9.708 15.349 1.00 59.66 79 ILE A N 1
ATOM 601 C CA . ILE A 1 79 ? -5.600 8.805 15.763 1.00 59.66 79 ILE A CA 1
ATOM 602 C C . ILE A 1 79 ? -4.805 9.545 16.849 1.00 59.66 79 ILE A C 1
ATOM 604 O O . ILE A 1 79 ? -4.250 10.611 16.577 1.00 59.66 79 ILE A O 1
ATOM 608 N N . VAL A 1 80 ? -4.851 9.024 18.079 1.00 50.12 80 VAL A N 1
ATOM 609 C CA . VAL A 1 80 ? -4.179 9.569 19.277 1.00 50.12 80 VAL A CA 1
ATOM 610 C C . VAL A 1 80 ? -2.688 9.263 19.251 1.00 50.12 80 VAL A C 1
ATOM 612 O O . VAL A 1 80 ? -2.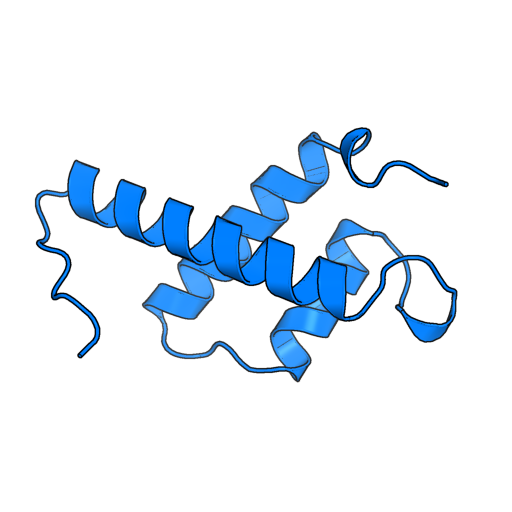341 8.123 18.864 1.00 50.12 80 VAL A O 1
#

Sequence (80 aa):
MTDLFSSFAAVDTGEDMIAAEIAAGTVDRKLLNEVMTRVCGASDATGAWTQRDSFELLERGLEHFHDGRNRRGIPIEPIV